Protein AF-M8CZW4-F1 (afdb_monomer_lite)

Sequence (50 aa):
MKEIALFVAEKLAPIKGVLSTTTHFILKRYKKDGVLFEENQDNKRLVITP

Organism: NCBI:txid1198630

Structure (mmCIF, N/CA/C/O backbone):
data_AF-M8CZW4-F1
#
_entry.id   AF-M8CZW4-F1
#
loop_
_atom_site.group_PDB
_atom_site.id
_atom_site.type_symbol
_atom_site.label_atom_id
_atom_site.label_alt_id
_atom_site.label_comp_id
_atom_site.label_asym_id
_atom_site.label_entity_id
_atom_site.label_seq_id
_atom_site.pdbx_PDB_ins_code
_atom_site.Cartn_x
_atom_site.Cartn_y
_atom_site.Cartn_z
_atom_site.occupancy
_atom_site.B_iso_or_equiv
_atom_site.auth_seq_id
_atom_site.auth_comp_id
_atom_site.auth_asym_id
_atom_site.auth_atom_id
_atom_site.pdbx_PDB_model_num
ATOM 1 N N . MET A 1 1 ? 4.990 -1.317 8.680 1.00 81.25 1 MET A N 1
ATOM 2 C CA . MET A 1 1 ? 5.032 -0.424 7.494 1.00 81.25 1 MET A CA 1
ATOM 3 C C . MET A 1 1 ? 6.272 -0.616 6.629 1.00 81.25 1 MET A C 1
ATOM 5 O O . MET A 1 1 ? 6.117 -0.669 5.418 1.00 81.25 1 MET A O 1
ATOM 9 N N . LYS 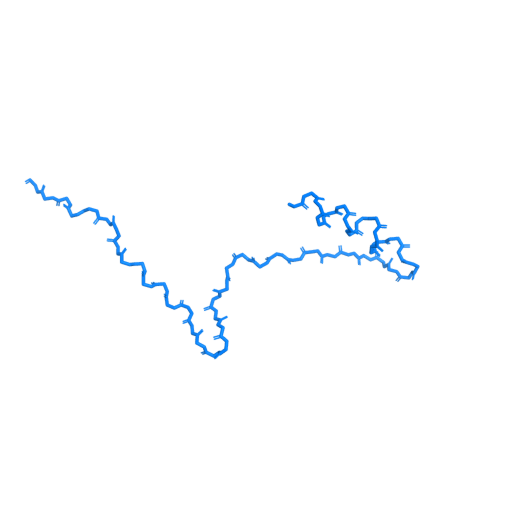A 1 2 ? 7.472 -0.755 7.214 1.00 90.25 2 LYS A N 1
ATOM 10 C CA . LYS A 1 2 ? 8.728 -0.935 6.464 1.00 90.25 2 LYS A CA 1
ATOM 11 C C . LYS A 1 2 ? 8.687 -2.089 5.451 1.00 90.25 2 LYS A C 1
ATOM 13 O O . LYS A 1 2 ? 9.126 -1.917 4.327 1.00 90.25 2 LYS A O 1
ATOM 18 N N . GLU A 1 3 ? 8.098 -3.219 5.828 1.00 94.00 3 GLU A N 1
ATOM 19 C CA . GLU A 1 3 ? 7.958 -4.396 4.961 1.00 94.00 3 GLU A CA 1
ATOM 20 C C . GLU A 1 3 ? 7.118 -4.127 3.703 1.00 94.00 3 GLU A C 1
ATOM 22 O O . GLU A 1 3 ? 7.535 -4.459 2.602 1.00 94.00 3 GLU A O 1
ATOM 27 N N . ILE A 1 4 ? 5.976 -3.446 3.842 1.00 92.44 4 ILE A N 1
ATOM 28 C CA . ILE A 1 4 ? 5.107 -3.091 2.708 1.00 92.44 4 ILE A CA 1
ATOM 29 C C . ILE A 1 4 ? 5.826 -2.112 1.775 1.00 92.44 4 ILE A C 1
ATOM 31 O O . ILE A 1 4 ? 5.768 -2.258 0.559 1.00 92.44 4 ILE A O 1
ATOM 35 N N . ALA A 1 5 ? 6.531 -1.128 2.340 1.00 93.88 5 ALA A N 1
ATOM 36 C CA . ALA A 1 5 ? 7.311 -0.178 1.553 1.00 93.88 5 ALA A CA 1
ATOM 37 C C . ALA A 1 5 ? 8.443 -0.873 0.777 1.00 93.88 5 ALA A C 1
ATOM 39 O O . ALA A 1 5 ? 8.612 -0.611 -0.412 1.00 93.88 5 ALA A O 1
ATOM 40 N N . LEU A 1 6 ? 9.165 -1.794 1.425 1.00 96.31 6 LEU A N 1
ATOM 41 C CA . LEU A 1 6 ? 10.203 -2.610 0.789 1.00 96.31 6 LEU A CA 1
ATOM 42 C C . LEU A 1 6 ? 9.623 -3.488 -0.319 1.00 96.31 6 LEU A C 1
ATOM 44 O O . LEU A 1 6 ? 10.165 -3.517 -1.416 1.00 96.31 6 LEU A O 1
ATOM 48 N N . PHE A 1 7 ? 8.483 -4.133 -0.080 1.00 96.19 7 PHE A N 1
ATOM 49 C CA . PHE A 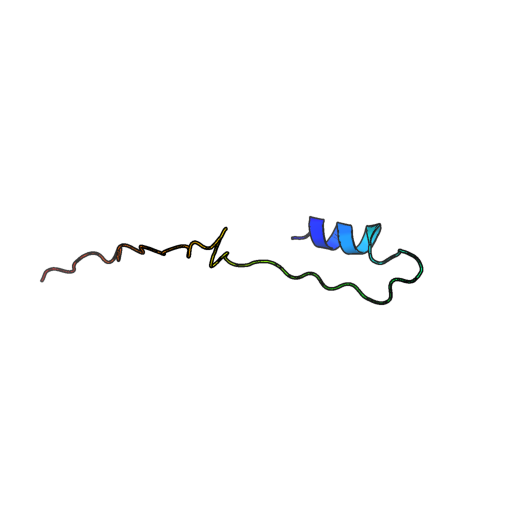1 7 ? 7.813 -4.941 -1.093 1.00 96.19 7 PHE A CA 1
ATOM 50 C C . PHE A 1 7 ? 7.451 -4.120 -2.337 1.00 96.19 7 PHE A C 1
ATOM 52 O O . PHE A 1 7 ? 7.732 -4.535 -3.461 1.00 96.19 7 PHE A O 1
ATOM 59 N N . VAL A 1 8 ? 6.868 -2.932 -2.153 1.00 95.75 8 VAL A N 1
ATOM 60 C CA . VAL A 1 8 ? 6.536 -2.045 -3.276 1.00 95.75 8 VAL A CA 1
ATOM 61 C C . VAL A 1 8 ? 7.803 -1.629 -4.027 1.00 95.75 8 VAL A C 1
ATOM 63 O O . VAL A 1 8 ? 7.826 -1.717 -5.254 1.00 95.75 8 VAL A O 1
ATOM 66 N N . ALA A 1 9 ? 8.858 -1.240 -3.309 1.00 94.50 9 ALA A N 1
ATOM 67 C CA . ALA A 1 9 ? 10.116 -0.789 -3.899 1.00 94.50 9 ALA A CA 1
ATOM 68 C C . ALA A 1 9 ? 10.865 -1.898 -4.658 1.00 94.50 9 ALA A C 1
ATOM 70 O O . ALA A 1 9 ? 11.405 -1.647 -5.731 1.00 94.50 9 ALA A O 1
ATOM 71 N N . GLU A 1 10 ? 10.892 -3.120 -4.126 1.00 96.62 10 GLU A N 1
ATOM 72 C CA . GLU A 1 10 ? 11.689 -4.220 -4.681 1.00 96.62 10 GLU A CA 1
ATOM 73 C C . GLU A 1 10 ? 10.934 -5.072 -5.703 1.00 96.62 10 GLU A C 1
ATOM 75 O O . GLU A 1 10 ? 11.563 -5.718 -6.541 1.00 96.62 10 GLU A O 1
ATOM 80 N N . LYS A 1 11 ? 9.600 -5.139 -5.613 1.00 95.69 11 LYS A N 1
ATOM 81 C CA . LYS A 1 11 ? 8.797 -6.088 -6.404 1.00 95.69 11 LYS A CA 1
ATOM 82 C C . LYS A 1 11 ? 7.863 -5.414 -7.396 1.00 95.69 11 LYS A C 1
ATOM 84 O O . LYS A 1 11 ? 7.737 -5.913 -8.507 1.00 95.69 11 LYS A O 1
ATOM 89 N N . LEU A 1 12 ? 7.209 -4.311 -7.019 1.00 94.19 12 LEU A N 1
ATOM 90 C CA . LEU A 1 12 ? 6.176 -3.672 -7.849 1.00 94.19 12 LEU A CA 1
ATOM 91 C C . LEU A 1 12 ? 6.716 -2.518 -8.704 1.00 94.19 12 LEU A C 1
ATOM 93 O O . LEU A 1 12 ? 6.485 -2.495 -9.909 1.00 94.19 12 LEU A O 1
ATOM 97 N N . ALA A 1 13 ? 7.456 -1.583 -8.103 1.00 96.31 13 ALA A N 1
ATOM 98 C CA . ALA A 1 13 ? 8.022 -0.423 -8.793 1.00 96.31 13 ALA A CA 1
ATOM 99 C C . ALA A 1 13 ? 8.988 -0.748 -9.958 1.00 96.31 13 ALA A C 1
ATOM 101 O O . ALA A 1 13 ? 8.947 -0.024 -10.951 1.00 96.31 13 ALA A O 1
ATOM 102 N N . PRO A 1 14 ? 9.834 -1.802 -9.914 1.00 96.69 14 PRO A N 1
ATOM 103 C CA . PRO A 1 14 ? 10.785 -2.078 -10.993 1.00 96.69 14 PRO A CA 1
ATOM 104 C C . PRO A 1 14 ? 10.172 -2.833 -12.185 1.00 96.69 14 PRO A C 1
ATOM 106 O O . PRO A 1 14 ? 10.883 -3.144 -13.143 1.00 96.69 14 PRO A O 1
ATOM 109 N N . ILE A 1 15 ? 8.874 -3.160 -12.154 1.00 97.00 15 ILE A N 1
ATOM 1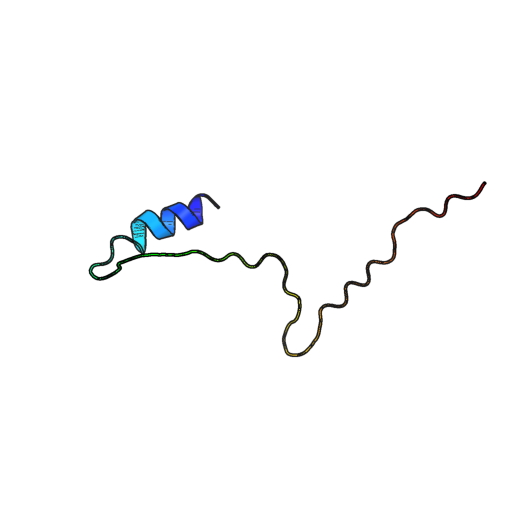10 C CA . ILE A 1 15 ? 8.205 -3.845 -13.265 1.00 97.00 15 ILE A CA 1
ATOM 111 C C . ILE A 1 15 ? 8.180 -2.922 -14.490 1.00 97.00 15 ILE A C 1
ATOM 113 O O . ILE A 1 15 ? 7.738 -1.774 -14.433 1.00 97.00 15 ILE A O 1
ATOM 117 N N . LYS A 1 16 ? 8.631 -3.442 -15.636 1.00 96.00 16 LYS A N 1
ATOM 118 C CA . LYS A 1 16 ? 8.687 -2.685 -16.890 1.00 96.00 16 LYS A CA 1
ATOM 119 C C . LYS A 1 16 ? 7.292 -2.181 -17.280 1.00 96.00 16 LYS A C 1
ATOM 121 O O . LYS A 1 16 ? 6.368 -2.972 -17.438 1.00 96.00 16 LYS A O 1
ATOM 126 N N . GLY A 1 17 ? 7.169 -0.869 -17.478 1.00 95.44 17 GLY A N 1
ATOM 127 C CA . GLY A 1 17 ? 5.908 -0.205 -17.830 1.00 95.44 17 GLY A CA 1
ATOM 128 C C . GLY A 1 17 ? 5.143 0.393 -16.644 1.00 95.44 17 GLY A C 1
ATOM 129 O O . GLY A 1 17 ? 4.167 1.104 -16.867 1.00 95.44 17 GLY A O 1
ATOM 130 N N . VAL A 1 18 ? 5.589 0.173 -15.402 1.00 93.50 18 VAL A N 1
ATOM 131 C CA . VAL A 1 18 ? 5.052 0.873 -14.227 1.00 93.50 18 VAL A CA 1
ATOM 132 C C . VAL A 1 18 ? 5.659 2.274 -14.152 1.00 93.50 18 VAL A C 1
ATOM 134 O O . VAL A 1 18 ? 6.875 2.429 -14.105 1.00 93.50 18 VAL A O 1
ATOM 137 N N . LEU A 1 19 ? 4.805 3.302 -14.155 1.00 95.06 19 LEU A N 1
ATOM 138 C CA . LEU A 1 19 ? 5.227 4.708 -14.088 1.00 95.06 19 LEU A CA 1
ATOM 139 C C . LEU A 1 19 ? 5.230 5.253 -12.653 1.00 95.06 19 LEU A C 1
ATOM 141 O O . LEU A 1 19 ? 6.063 6.089 -12.313 1.00 95.06 19 LEU A O 1
ATOM 145 N N . SER A 1 20 ? 4.303 4.799 -11.807 1.00 93.81 20 SER A N 1
ATOM 146 C CA . SER A 1 20 ? 4.207 5.215 -10.407 1.00 93.81 20 SER A CA 1
ATOM 147 C C . SER A 1 20 ? 3.410 4.214 -9.567 1.00 93.81 20 SER A C 1
ATOM 149 O O . SER A 1 20 ? 2.586 3.455 -10.078 1.00 93.81 20 SER A O 1
ATOM 151 N N . THR A 1 21 ? 3.662 4.215 -8.257 1.00 94.50 21 THR A N 1
ATOM 152 C CA . THR A 1 21 ? 2.955 3.385 -7.271 1.00 94.50 21 THR A CA 1
ATOM 153 C C . THR A 1 21 ? 2.490 4.248 -6.102 1.00 94.50 21 THR A C 1
ATOM 155 O O . THR A 1 21 ? 3.266 5.052 -5.585 1.00 94.50 21 THR A O 1
ATOM 158 N N . THR A 1 22 ? 1.253 4.062 -5.637 1.00 94.12 22 THR A N 1
ATOM 159 C CA . THR A 1 22 ? 0.707 4.776 -4.471 1.00 94.12 22 THR A CA 1
ATOM 160 C C . THR A 1 22 ? 0.016 3.798 -3.528 1.00 94.12 22 THR A C 1
ATOM 162 O O . THR A 1 22 ? -0.896 3.078 -3.929 1.00 94.12 22 THR A O 1
ATOM 165 N N . THR A 1 23 ? 0.429 3.794 -2.261 1.00 92.25 23 THR A N 1
ATOM 166 C CA . THR A 1 23 ? -0.119 2.903 -1.230 1.00 92.25 23 THR A CA 1
ATOM 167 C C . THR A 1 23 ? -1.137 3.650 -0.374 1.00 92.25 23 THR A C 1
ATOM 169 O O . THR A 1 23 ? -0.792 4.632 0.277 1.00 92.25 23 THR A O 1
ATOM 172 N N . HIS A 1 24 ? -2.377 3.161 -0.333 1.00 91.50 24 HIS A N 1
ATOM 173 C CA . HIS A 1 24 ? -3.432 3.685 0.537 1.00 91.50 24 HIS A CA 1
ATOM 174 C C . HIS A 1 24 ? -3.684 2.708 1.685 1.00 91.50 24 HIS A C 1
ATOM 176 O O . HIS A 1 24 ? -3.925 1.52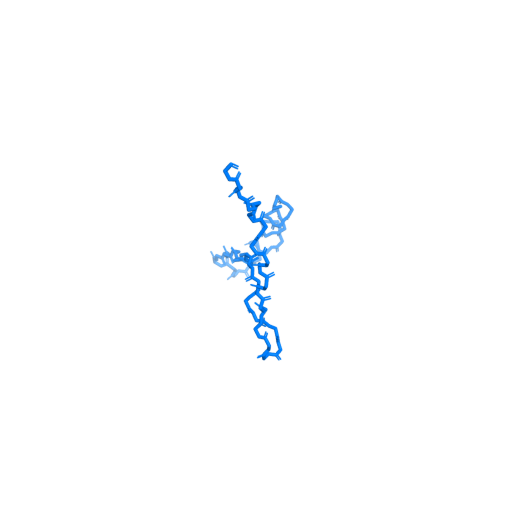3 1.458 1.00 91.50 24 HIS A O 1
ATOM 182 N N . PHE A 1 25 ? -3.646 3.204 2.920 1.00 89.25 25 PHE A N 1
ATOM 183 C CA . PHE A 1 25 ? -3.923 2.404 4.108 1.00 89.25 25 PHE A CA 1
ATOM 184 C C . PHE A 1 25 ? -5.345 2.658 4.601 1.00 89.25 25 PHE A C 1
ATOM 186 O O . PHE A 1 25 ? -5.770 3.801 4.754 1.00 89.25 25 PHE A O 1
ATOM 193 N N . ILE A 1 26 ? -6.076 1.581 4.884 1.00 86.50 26 ILE A N 1
ATOM 194 C CA . ILE A 1 26 ? -7.394 1.670 5.514 1.00 86.50 26 ILE A CA 1
ATOM 195 C C . ILE A 1 26 ? -7.180 1.927 7.006 1.00 86.50 26 ILE A C 1
ATOM 197 O O . ILE A 1 26 ? -6.616 1.085 7.699 1.00 86.50 26 ILE A O 1
ATOM 201 N N . LEU A 1 27 ? -7.643 3.078 7.495 1.00 84.62 27 LEU A N 1
ATOM 202 C CA . LEU A 1 27 ? -7.508 3.465 8.903 1.00 84.62 27 LEU A CA 1
ATOM 203 C C . LEU A 1 27 ? -8.520 2.734 9.795 1.00 84.62 27 LEU A C 1
ATOM 205 O O . LEU A 1 27 ? -8.150 2.022 10.723 1.00 84.62 27 LEU A O 1
ATOM 209 N N . LYS A 1 28 ? -9.813 2.885 9.493 1.00 81.75 28 LYS A N 1
ATOM 210 C CA . LYS A 1 28 ? -10.913 2.233 10.207 1.00 81.75 28 LYS A CA 1
ATOM 211 C C . LYS A 1 28 ? -12.001 1.865 9.213 1.00 81.75 28 LYS A C 1
ATOM 213 O O . LYS A 1 28 ? -12.371 2.674 8.364 1.00 81.75 28 LYS A O 1
ATOM 218 N N . ARG A 1 29 ? -12.507 0.633 9.294 1.00 79.38 29 ARG A N 1
ATOM 219 C CA . ARG A 1 29 ? -13.670 0.241 8.494 1.00 79.38 29 ARG A CA 1
ATOM 220 C C . ARG A 1 29 ? -14.909 0.837 9.149 1.00 79.38 29 ARG A C 1
ATOM 222 O O . ARG A 1 29 ? -15.161 0.567 10.314 1.00 79.38 29 ARG A O 1
ATOM 229 N N . TYR A 1 30 ? -15.658 1.633 8.395 1.00 80.31 30 TYR A N 1
ATOM 230 C CA . TYR A 1 30 ? -16.897 2.259 8.868 1.00 80.31 30 TYR A CA 1
ATOM 231 C C . TYR A 1 30 ? -18.127 1.356 8.662 1.00 80.31 30 TYR A C 1
ATOM 233 O O . TYR A 1 30 ? -19.139 1.495 9.342 1.00 80.31 30 TYR A O 1
ATOM 241 N N . LYS A 1 31 ? -18.039 0.404 7.727 1.00 82.25 31 LYS A N 1
ATOM 242 C CA . LYS A 1 31 ? -19.129 -0.491 7.335 1.00 82.25 31 LYS A CA 1
ATOM 243 C C . LYS A 1 31 ? -18.572 -1.811 6.817 1.00 82.25 31 LYS A C 1
ATOM 245 O O . LYS A 1 31 ? -17.492 -1.825 6.216 1.00 82.25 31 LYS A O 1
ATOM 250 N N . LYS A 1 32 ? -19.303 -2.904 7.014 1.00 81.62 32 LYS A N 1
ATOM 251 C CA . LYS A 1 32 ? -19.032 -4.202 6.383 1.00 81.62 32 LYS A CA 1
ATOM 252 C C . LYS A 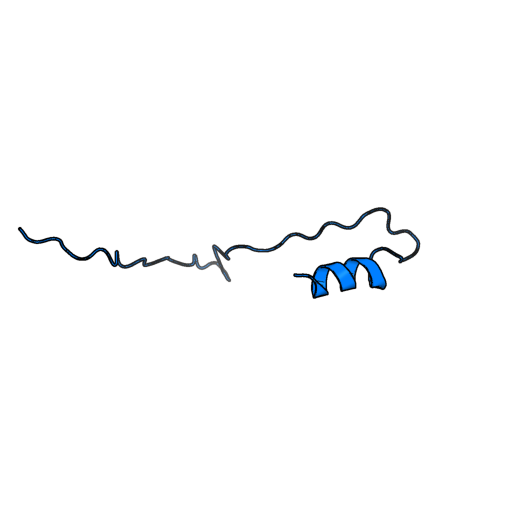1 32 ? -20.356 -4.864 6.003 1.00 81.62 32 LYS A C 1
ATOM 254 O O . LYS A 1 32 ? -21.282 -4.863 6.801 1.00 81.62 32 LYS A O 1
ATOM 259 N N . ASP A 1 33 ? -20.447 -5.375 4.775 1.00 82.31 33 ASP A N 1
ATOM 260 C CA . ASP A 1 33 ? -21.597 -6.147 4.273 1.00 82.31 33 ASP A CA 1
ATOM 261 C C . ASP A 1 33 ? -22.963 -5.473 4.502 1.00 82.31 33 ASP A C 1
ATOM 263 O O . ASP A 1 33 ? -23.932 -6.098 4.912 1.00 82.31 33 ASP A O 1
ATOM 267 N N . GLY A 1 34 ? -23.050 -4.158 4.274 1.00 79.88 34 GLY A N 1
ATOM 268 C CA . GLY A 1 34 ? -24.309 -3.425 4.464 1.00 79.88 34 GLY A CA 1
ATOM 269 C C . GLY A 1 34 ? -24.558 -2.931 5.895 1.00 79.88 34 GLY A C 1
ATOM 270 O O . GLY A 1 34 ? -25.342 -1.998 6.060 1.00 79.88 34 GLY A O 1
ATOM 271 N N . VAL A 1 35 ? -23.833 -3.446 6.891 1.00 79.38 35 VAL A N 1
ATOM 272 C CA . VAL A 1 35 ? -24.000 -3.120 8.315 1.00 79.38 35 VAL A CA 1
ATOM 273 C C . VAL A 1 35 ? -22.957 -2.088 8.747 1.00 79.38 35 VAL A C 1
ATOM 275 O O . VAL A 1 35 ? -21.752 -2.278 8.549 1.00 79.38 35 VAL A O 1
ATOM 278 N N . LEU A 1 36 ? -23.417 -0.955 9.289 1.00 79.75 36 LEU A N 1
ATOM 279 C CA . LEU A 1 36 ? -22.535 0.050 9.886 1.00 79.75 36 LEU A CA 1
ATOM 280 C C . LEU A 1 36 ? -21.894 -0.538 11.143 1.00 79.75 36 LEU A C 1
ATOM 282 O O . LEU A 1 36 ? -22.570 -1.188 11.937 1.00 79.75 36 LEU A O 1
ATOM 286 N N . PHE A 1 37 ? -20.595 -0.309 11.331 1.00 74.38 37 PHE A N 1
ATOM 287 C CA . PHE A 1 37 ? -19.980 -0.601 12.620 1.00 74.38 37 PHE A CA 1
ATOM 288 C C . PHE A 1 37 ? -20.479 0.461 13.604 1.00 74.38 37 PHE A C 1
ATOM 290 O O . PHE A 1 37 ? -19.956 1.573 13.624 1.00 74.38 37 PHE A O 1
ATOM 297 N N . GLU A 1 38 ? -21.523 0.149 14.373 1.00 66.12 38 GLU A N 1
ATOM 298 C CA . GLU A 1 38 ? -21.916 0.989 15.500 1.00 66.12 38 GLU A CA 1
ATOM 299 C C . GLU A 1 38 ? -20.783 0.985 16.521 1.00 66.12 38 GLU A C 1
ATOM 301 O O . GLU A 1 38 ? -20.517 -0.004 17.207 1.00 66.12 38 GLU A O 1
ATOM 306 N N . GLU A 1 39 ? -20.094 2.114 16.623 1.00 65.12 39 GLU A N 1
ATOM 307 C CA . GLU A 1 39 ? -19.306 2.415 17.801 1.00 65.12 39 GLU A CA 1
ATOM 308 C C . GLU A 1 39 ? -20.272 2.721 18.942 1.00 65.12 39 GLU A C 1
ATOM 310 O O . GLU A 1 39 ? -20.532 3.881 19.253 1.00 65.12 39 GLU A O 1
ATOM 315 N N . ASN A 1 40 ? -20.772 1.678 19.603 1.00 60.44 40 ASN A N 1
ATOM 316 C CA . ASN A 1 40 ? -21.212 1.802 20.986 1.00 60.44 40 ASN A CA 1
ATOM 317 C C . ASN A 1 40 ? -19.955 2.071 21.830 1.00 60.44 40 ASN A C 1
ATOM 319 O O . ASN A 1 40 ? -19.420 1.199 22.514 1.00 60.44 40 ASN A O 1
ATOM 323 N N . GLN A 1 41 ? -19.414 3.288 21.714 1.00 59.22 41 GLN A N 1
ATOM 324 C CA . GLN A 1 41 ? -18.596 3.860 22.765 1.00 59.22 41 GLN A CA 1
ATOM 325 C C . GLN A 1 41 ? -19.555 4.109 23.925 1.00 59.22 41 GLN A C 1
ATOM 327 O O . GLN A 1 41 ? -20.061 5.217 24.092 1.00 59.22 41 GLN A O 1
ATOM 332 N N . ASP A 1 42 ? -19.806 3.069 24.725 1.00 59.34 42 ASP A N 1
ATOM 333 C CA . ASP A 1 42 ? -20.219 3.274 26.105 1.00 59.34 42 ASP A CA 1
ATOM 334 C C . ASP A 1 42 ? -19.236 4.289 26.669 1.00 59.34 42 ASP A C 1
ATOM 336 O O . ASP A 1 42 ? -18.020 4.067 26.685 1.00 59.34 42 ASP A O 1
ATOM 340 N N . ASN A 1 43 ? -19.752 5.468 26.986 1.00 61.12 43 ASN A N 1
ATOM 341 C CA . ASN A 1 43 ? -18.964 6.610 27.391 1.00 61.12 43 ASN A CA 1
ATOM 342 C C . ASN A 1 43 ? -18.256 6.210 28.694 1.00 61.12 43 ASN A C 1
ATOM 344 O O . ASN A 1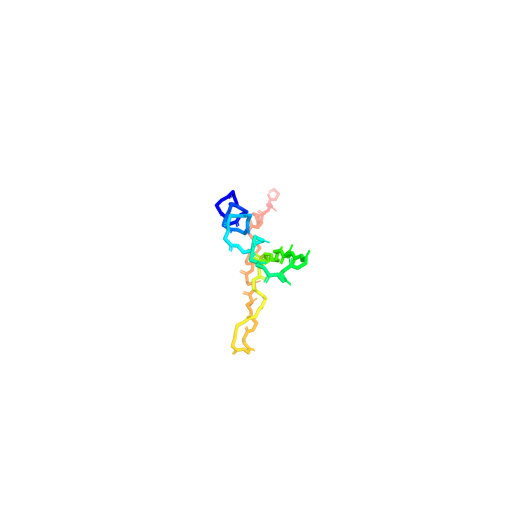 43 ? -18.831 6.321 29.771 1.00 61.12 43 ASN A O 1
ATOM 348 N N . LYS A 1 44 ? -17.014 5.708 28.612 1.00 62.75 44 LYS A N 1
ATOM 349 C CA . LYS A 1 44 ? -16.200 5.266 29.764 1.00 62.75 44 LYS A CA 1
ATOM 350 C C . LYS A 1 44 ? -15.730 6.442 30.628 1.00 62.75 44 LYS A C 1
ATOM 352 O O . LYS A 1 44 ? -14.681 6.374 31.268 1.00 62.75 44 LYS A O 1
ATOM 357 N N . ARG A 1 45 ? -16.452 7.561 30.609 1.00 70.38 45 ARG A N 1
ATOM 358 C CA . ARG A 1 45 ? -16.214 8.672 31.520 1.00 70.38 45 ARG A CA 1
ATOM 359 C C . ARG A 1 45 ? -16.729 8.234 32.881 1.00 70.38 45 ARG A C 1
ATOM 361 O O . ARG A 1 45 ? -17.900 7.899 33.028 1.00 70.38 45 ARG A O 1
ATOM 368 N N . LEU A 1 46 ? -15.838 8.224 33.865 1.00 67.44 46 LEU A N 1
ATOM 369 C CA . LEU A 1 46 ? -16.233 8.093 35.259 1.00 67.44 46 LEU A CA 1
ATOM 370 C C . LEU A 1 46 ? -17.214 9.222 35.588 1.00 67.44 46 LEU A C 1
ATOM 372 O O . LEU A 1 46 ? -16.971 10.384 35.254 1.00 67.44 46 LEU A O 1
ATOM 376 N N . VAL A 1 47 ? -18.324 8.865 36.228 1.00 71.12 47 VAL A N 1
ATOM 377 C CA . VAL A 1 47 ? -19.283 9.828 36.766 1.00 71.12 47 VAL A CA 1
ATOM 378 C C . VAL A 1 47 ? -18.586 10.520 37.938 1.00 71.12 47 VAL A C 1
ATOM 380 O O . VAL A 1 47 ? -18.419 9.933 39.005 1.00 71.12 47 VAL A O 1
ATOM 383 N N . ILE A 1 48 ? -18.087 11.738 37.727 1.00 64.50 48 ILE A N 1
ATOM 384 C CA . ILE A 1 48 ? -17.603 12.573 38.829 1.00 64.50 48 ILE A CA 1
ATOM 385 C C . ILE A 1 48 ? -18.812 12.948 39.686 1.00 64.50 48 ILE A C 1
ATOM 387 O O . ILE A 1 48 ? -19.728 13.622 39.218 1.00 64.50 48 ILE A O 1
ATOM 391 N N . THR A 1 49 ? -18.826 12.452 40.919 1.00 62.41 49 THR A N 1
ATOM 392 C CA . THR A 1 49 ? -19.848 12.758 41.928 1.00 62.41 49 THR A CA 1
ATOM 393 C C . THR A 1 49 ? -19.191 13.694 42.956 1.00 62.41 49 THR A C 1
ATOM 395 O O . THR A 1 49 ? -18.025 13.442 43.271 1.00 62.41 49 THR A O 1
ATOM 398 N N . PRO A 1 50 ? -19.854 14.791 43.379 1.00 70.00 50 PRO A N 1
ATOM 399 C CA . PRO A 1 50 ? -19.265 15.836 44.227 1.00 70.00 50 PRO A CA 1
ATOM 400 C C . PRO A 1 50 ? -18.861 15.369 45.627 1.00 70.00 50 PRO A C 1
ATOM 402 O O . PRO A 1 50 ? -19.465 14.394 46.130 1.00 70.00 50 PRO A O 1
#

Radius of gyration: 20.92 Å; chains: 1; bounding box: 36×22×62 Å

pLDDT: mean 83.17, std 12.62, range [59.22, 97.0]

Secondary structure (DSSP, 8-state):
-HHHHHHIIIIITTSTT-------------EETTEE--------------

Foldseek 3Di:
DVVVVCCCVPPPCVPPPDPDDDDDDDPDDQDDPNGGPDPPPPPPDDDDDD